Protein AF-A0A817JQM6-F1 (afdb_monomer_lite)

Foldseek 3Di:
DPPVVVVVVVVVVVVVVVVLVVVCVVCVVVLVLVSLQVVLVVLVVVPDLVCLVVNLVRNLVSCVSVVNNVRNVVSVCPNVVDPPVVVVVVVVVVVVD

Structure (mmCIF, N/CA/C/O backbone):
data_AF-A0A817JQM6-F1
#
_entry.id   AF-A0A817JQM6-F1
#
loop_
_atom_site.group_PDB
_atom_site.id
_atom_site.type_symbol
_atom_site.label_atom_id
_atom_site.label_alt_id
_atom_site.label_comp_id
_atom_site.label_asym_id
_atom_site.label_entity_id
_atom_site.label_seq_id
_atom_site.pdbx_PDB_ins_code
_atom_site.Cartn_x
_atom_site.Cartn_y
_atom_site.Cartn_z
_atom_site.occupancy
_atom_site.B_iso_or_equiv
_atom_site.auth_seq_id
_atom_site.auth_comp_id
_atom_site.auth_asym_id
_atom_site.auth_atom_id
_atom_site.pdbx_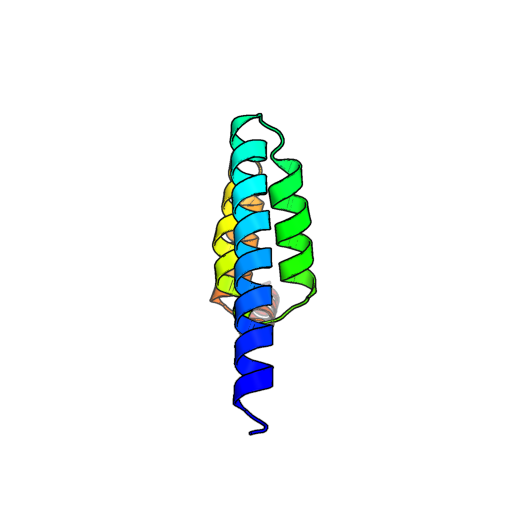PDB_model_num
ATOM 1 N N . MET A 1 1 ? 32.079 -12.790 -11.212 1.00 49.81 1 MET A N 1
ATOM 2 C CA . MET A 1 1 ? 31.232 -12.474 -12.386 1.00 49.81 1 MET A CA 1
ATOM 3 C C . MET A 1 1 ? 29.764 -12.896 -12.228 1.00 49.81 1 MET A C 1
ATOM 5 O O . MET A 1 1 ? 28.960 -12.431 -13.014 1.00 49.81 1 MET A O 1
ATOM 9 N N . SER A 1 2 ? 29.366 -13.686 -11.214 1.00 55.44 2 SER A N 1
ATOM 10 C CA . SER A 1 2 ? 27.965 -14.132 -11.039 1.00 55.44 2 SER A CA 1
ATOM 11 C C . SER A 1 2 ? 27.051 -13.188 -10.233 1.00 55.44 2 SER A C 1
ATOM 13 O O . SER A 1 2 ? 25.859 -13.148 -10.499 1.00 55.44 2 SER A O 1
ATOM 15 N N . LYS A 1 3 ? 27.579 -12.405 -9.280 1.00 53.88 3 LYS A N 1
ATOM 16 C CA . LYS A 1 3 ? 26.774 -11.524 -8.398 1.00 53.88 3 LYS A CA 1
ATOM 17 C C . LYS A 1 3 ? 26.297 -10.221 -9.061 1.00 53.88 3 LYS A C 1
ATOM 1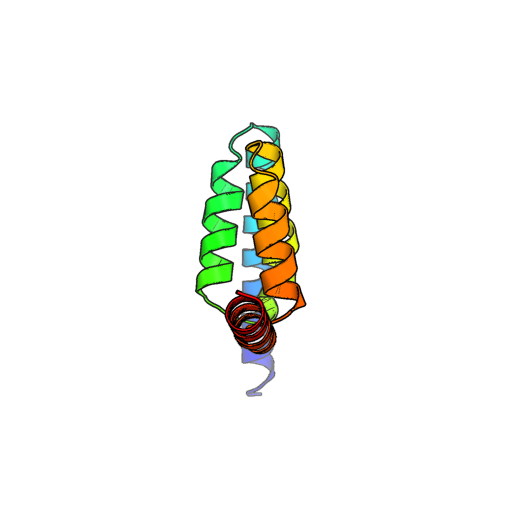9 O O . LYS A 1 3 ? 25.179 -9.775 -8.837 1.00 53.88 3 LYS A O 1
ATOM 24 N N . VAL A 1 4 ? 27.134 -9.669 -9.941 1.00 57.72 4 VAL A N 1
ATOM 25 C CA . VAL A 1 4 ? 26.900 -8.383 -10.624 1.00 57.72 4 VAL A CA 1
ATOM 26 C C . VAL A 1 4 ? 25.671 -8.443 -11.541 1.00 57.72 4 VAL A C 1
ATOM 28 O O . VAL A 1 4 ? 24.935 -7.470 -11.653 1.00 57.72 4 VAL A O 1
ATOM 31 N N . SER A 1 5 ? 25.396 -9.604 -12.149 1.00 62.94 5 SER A N 1
ATOM 32 C CA . SER A 1 5 ? 24.232 -9.768 -13.028 1.00 62.94 5 SER A CA 1
ATOM 33 C C . SER A 1 5 ? 22.910 -9.819 -12.258 1.00 62.94 5 SER A C 1
ATOM 35 O O . SER A 1 5 ? 21.909 -9.330 -12.765 1.00 62.94 5 SER A O 1
ATOM 37 N N . SER A 1 6 ? 22.878 -10.392 -11.048 1.00 69.56 6 SER A N 1
ATOM 38 C CA . SER A 1 6 ? 21.642 -10.470 -10.254 1.00 69.56 6 SER A CA 1
ATOM 39 C C . SER A 1 6 ? 21.282 -9.140 -9.595 1.00 69.56 6 SER A C 1
ATOM 41 O O . SER A 1 6 ? 20.105 -8.818 -9.468 1.00 69.56 6 SER A O 1
ATOM 43 N N . GLU A 1 7 ? 22.288 -8.360 -9.193 1.00 74.88 7 GLU A N 1
ATOM 44 C CA . GLU A 1 7 ? 22.089 -7.031 -8.602 1.00 74.88 7 GLU A CA 1
ATOM 45 C C . GLU A 1 7 ? 21.563 -6.034 -9.644 1.00 74.88 7 GLU A C 1
ATOM 47 O O . GLU A 1 7 ? 20.599 -5.325 -9.367 1.00 74.88 7 GLU A O 1
ATOM 52 N N . ALA A 1 8 ? 22.099 -6.061 -10.870 1.00 77.25 8 ALA A N 1
ATOM 53 C CA . ALA A 1 8 ? 21.609 -5.225 -11.968 1.00 77.25 8 ALA A CA 1
ATOM 54 C C . ALA A 1 8 ? 20.144 -5.526 -12.341 1.00 77.25 8 ALA A C 1
ATOM 56 O O . ALA A 1 8 ? 19.359 -4.603 -12.545 1.00 77.25 8 ALA A O 1
ATOM 57 N N . ILE A 1 9 ? 19.752 -6.808 -12.372 1.00 80.62 9 ILE A N 1
ATOM 58 C CA . ILE A 1 9 ? 18.356 -7.216 -12.621 1.00 80.62 9 ILE A CA 1
ATOM 59 C C . ILE A 1 9 ? 17.439 -6.717 -11.498 1.00 80.62 9 ILE A C 1
ATOM 61 O O . ILE A 1 9 ? 16.358 -6.200 -11.769 1.00 80.62 9 ILE A O 1
ATOM 65 N N . SER A 1 10 ? 17.873 -6.833 -10.238 1.00 83.06 10 SER A N 1
ATOM 66 C CA . SER A 1 10 ? 17.092 -6.349 -9.096 1.00 83.06 10 SER A CA 1
ATOM 67 C C . SER A 1 10 ? 16.899 -4.835 -9.120 1.00 83.06 10 SER A C 1
ATOM 69 O O . SER A 1 10 ? 15.850 -4.364 -8.693 1.00 83.06 10 SER A O 1
ATOM 71 N N . GLN A 1 11 ? 17.897 -4.083 -9.584 1.00 88.69 11 GLN A N 1
ATOM 72 C CA . GLN A 1 11 ? 17.807 -2.630 -9.672 1.00 88.69 11 GLN A CA 1
ATOM 73 C C . GLN A 1 11 ? 16.858 -2.195 -10.790 1.00 88.69 11 GLN A C 1
ATOM 75 O O . GLN A 1 11 ? 15.967 -1.396 -10.538 1.00 88.69 11 GLN A O 1
ATOM 80 N N . SER A 1 12 ? 16.967 -2.810 -11.973 1.00 92.56 12 SER A N 1
ATOM 81 C CA . SER A 1 12 ? 16.023 -2.574 -13.073 1.00 92.56 12 SER A CA 1
ATOM 82 C C . SER A 1 12 ? 14.575 -2.856 -12.658 1.00 92.56 12 SER A C 1
ATOM 84 O O . SER A 1 12 ? 13.679 -2.089 -12.991 1.00 92.56 12 SER A O 1
ATOM 86 N N . ALA A 1 13 ? 14.337 -3.929 -11.897 1.00 91.81 13 ALA A N 1
ATOM 87 C CA . ALA A 1 13 ? 13.001 -4.263 -11.406 1.00 91.81 13 ALA A CA 1
ATOM 88 C C . ALA A 1 13 ? 12.470 -3.256 -10.365 1.00 91.81 13 ALA A C 1
ATOM 90 O O . ALA A 1 13 ? 11.273 -2.973 -10.342 1.00 91.81 13 ALA A O 1
ATOM 91 N N . GLU A 1 14 ? 13.332 -2.705 -9.504 1.00 92.31 14 GLU A N 1
ATOM 92 C CA . GLU A 1 14 ? 12.929 -1.651 -8.561 1.00 92.31 14 GLU A CA 1
ATOM 93 C C . GLU A 1 14 ? 12.620 -0.339 -9.296 1.00 92.31 14 GLU A C 1
ATOM 95 O O . GLU A 1 14 ? 11.661 0.344 -8.939 1.00 92.31 14 GLU A O 1
ATOM 100 N N . ASP A 1 15 ? 13.373 -0.017 -10.351 1.00 95.81 15 ASP A N 1
ATOM 101 C CA . ASP A 1 15 ? 13.114 1.151 -11.197 1.00 95.81 15 ASP A CA 1
ATOM 102 C C . ASP A 1 15 ? 11.754 1.026 -11.910 1.00 95.81 15 ASP A C 1
ATOM 104 O O . ASP A 1 15 ? 10.961 1.971 -11.911 1.00 95.81 15 ASP A O 1
ATOM 108 N N . GLU A 1 16 ? 11.432 -0.157 -12.447 1.00 96.56 16 GLU A N 1
ATOM 109 C CA . GLU A 1 16 ? 10.114 -0.455 -13.028 1.00 96.56 16 GLU A CA 1
ATOM 110 C C . GLU A 1 16 ? 8.989 -0.343 -11.990 1.00 96.56 16 GLU A C 1
ATOM 112 O O . GLU A 1 16 ? 7.961 0.290 -12.245 1.00 96.56 16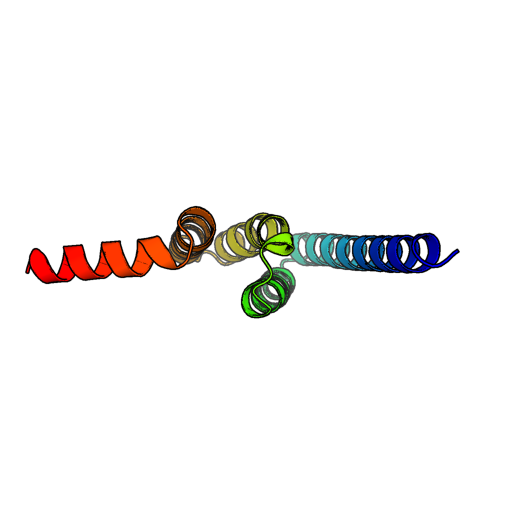 GLU A O 1
ATOM 117 N N . LEU A 1 17 ? 9.188 -0.900 -10.792 1.00 95.50 17 LEU A N 1
ATOM 118 C CA . LEU A 1 17 ? 8.231 -0.786 -9.691 1.00 95.50 17 LEU A CA 1
ATOM 119 C C . LEU A 1 17 ? 7.988 0.681 -9.315 1.00 95.50 17 LEU A C 1
ATOM 121 O O . LEU A 1 17 ? 6.844 1.100 -9.123 1.00 95.50 17 LEU A O 1
ATOM 125 N N . GLN A 1 18 ? 9.052 1.475 -9.224 1.00 96.38 18 GLN A N 1
ATOM 126 C CA . GLN A 1 18 ? 8.957 2.887 -8.887 1.00 96.38 18 GLN A CA 1
ATOM 127 C C . GLN A 1 18 ? 8.259 3.689 -9.991 1.00 96.38 18 GLN A C 1
ATOM 129 O O . GLN A 1 18 ? 7.485 4.595 -9.678 1.00 96.38 18 GLN A O 1
ATOM 134 N N . HIS A 1 19 ? 8.470 3.333 -11.261 1.00 98.00 19 HIS A N 1
ATOM 135 C CA . HIS A 1 19 ? 7.749 3.919 -12.387 1.00 98.00 19 HIS A CA 1
ATOM 136 C C . HIS A 1 19 ? 6.238 3.662 -12.285 1.00 98.00 19 HIS A C 1
ATOM 138 O O . HIS A 1 19 ? 5.454 4.605 -12.388 1.00 98.00 19 HIS A O 1
ATOM 144 N N . VAL A 1 20 ? 5.820 2.424 -11.996 1.00 98.12 20 VAL A N 1
ATOM 145 C CA . VAL A 1 20 ? 4.397 2.091 -11.783 1.00 98.12 20 VAL A CA 1
ATOM 146 C C . VAL A 1 20 ? 3.805 2.892 -10.620 1.00 98.12 20 VAL A C 1
ATOM 148 O O . VAL A 1 20 ? 2.717 3.448 -10.740 1.00 98.12 20 VAL A O 1
ATOM 151 N N . ILE A 1 21 ? 4.533 3.028 -9.507 1.00 97.81 21 ILE A N 1
ATOM 152 C CA . ILE A 1 21 ? 4.084 3.843 -8.365 1.00 97.81 21 ILE A CA 1
ATOM 153 C C . ILE A 1 21 ? 3.891 5.313 -8.760 1.00 97.81 21 ILE A C 1
ATOM 155 O O . ILE A 1 21 ? 2.952 5.945 -8.277 1.00 97.81 21 ILE A O 1
ATOM 159 N N . THR A 1 22 ? 4.747 5.858 -9.626 1.00 98.25 22 THR A N 1
ATOM 160 C CA . THR A 1 22 ? 4.586 7.219 -10.156 1.00 98.25 22 THR A CA 1
ATOM 161 C C . THR A 1 22 ? 3.334 7.340 -11.026 1.00 98.25 22 THR A C 1
ATOM 163 O O . THR A 1 22 ? 2.573 8.285 -10.833 1.00 98.25 22 THR A O 1
ATOM 166 N N . CYS A 1 23 ? 3.065 6.378 -11.917 1.00 98.56 23 CYS A N 1
ATOM 167 C CA . CYS A 1 23 ? 1.825 6.346 -12.705 1.00 98.56 23 CYS A CA 1
ATOM 168 C C . CYS A 1 23 ? 0.576 6.344 -11.813 1.00 98.56 23 CYS A C 1
ATOM 170 O O . CYS A 1 23 ? -0.335 7.135 -12.034 1.00 98.56 23 CYS A O 1
ATOM 172 N N . ILE A 1 24 ? 0.595 5.561 -10.732 1.00 98.56 24 ILE A N 1
ATOM 173 C CA . ILE A 1 24 ? -0.486 5.535 -9.739 1.00 98.56 24 ILE A CA 1
ATOM 174 C C . ILE A 1 24 ? -0.708 6.909 -9.089 1.00 98.56 24 ILE A C 1
ATOM 176 O O . ILE A 1 24 ? -1.839 7.244 -8.745 1.00 98.56 24 ILE A O 1
ATOM 180 N N . GLN A 1 25 ? 0.339 7.718 -8.887 1.00 98.19 25 GLN A N 1
ATOM 181 C CA . GLN A 1 25 ? 0.141 9.075 -8.363 1.00 98.19 25 GLN A CA 1
ATOM 182 C C . GLN A 1 25 ? -0.572 9.976 -9.372 1.00 98.19 25 GLN A C 1
ATOM 184 O O . GLN A 1 25 ? -1.463 10.713 -8.965 1.00 98.19 25 GLN A O 1
ATOM 189 N N . PHE A 1 26 ? -0.259 9.864 -10.668 1.00 98.50 26 PHE A N 1
ATOM 190 C CA . PHE A 1 26 ? -1.020 10.574 -11.702 1.00 98.50 26 PHE A CA 1
ATOM 191 C C . PHE A 1 26 ? -2.491 10.142 -11.711 1.00 98.50 26 PHE A C 1
ATOM 193 O O . PHE A 1 26 ? -3.372 10.996 -11.709 1.00 98.50 26 PHE A O 1
ATOM 200 N N . ALA A 1 27 ? -2.766 8.840 -11.605 1.00 98.56 27 ALA A N 1
ATOM 201 C CA . ALA A 1 27 ? -4.134 8.337 -11.492 1.00 98.56 27 ALA A CA 1
ATOM 202 C C . ALA A 1 27 ? -4.853 8.866 -10.239 1.00 98.56 27 ALA A C 1
ATOM 204 O O . ALA A 1 27 ? -6.018 9.254 -10.301 1.00 98.56 27 ALA A O 1
ATOM 205 N N . ASN A 1 28 ? -4.159 8.960 -9.098 1.00 98.19 28 ASN A N 1
ATOM 206 C CA . ASN A 1 28 ? -4.723 9.572 -7.895 1.00 98.19 28 ASN A CA 1
ATOM 207 C C . ASN A 1 28 ? -5.086 11.050 -8.116 1.00 98.19 28 ASN A C 1
ATOM 209 O O . ASN A 1 28 ? -6.154 11.475 -7.673 1.00 98.19 28 ASN A O 1
ATOM 213 N N . ASP A 1 29 ? -4.240 11.824 -8.798 1.00 98.25 29 ASP A N 1
ATOM 214 C CA . ASP A 1 29 ? -4.529 13.227 -9.124 1.00 98.25 29 ASP A CA 1
ATOM 215 C C . ASP A 1 29 ? -5.750 13.357 -10.061 1.00 98.25 29 ASP A C 1
ATOM 217 O O . ASP A 1 29 ? -6.536 14.299 -9.933 1.00 98.25 29 ASP A O 1
ATOM 221 N N . GLU A 1 30 ? -5.977 12.369 -10.932 1.00 98.50 30 GLU A N 1
ATOM 222 C CA . GLU A 1 30 ? -7.140 12.259 -11.831 1.00 98.50 30 GLU A CA 1
ATOM 223 C C . GLU A 1 30 ? -8.366 11.576 -11.191 1.00 98.50 30 GLU A C 1
ATOM 225 O O . GLU A 1 30 ? -9.377 11.341 -11.848 1.00 98.50 30 GLU A O 1
ATOM 230 N N . CYS A 1 31 ? -8.325 11.335 -9.878 1.00 98.06 31 CYS A N 1
ATOM 231 C CA . CYS A 1 31 ? -9.380 10.683 -9.094 1.00 98.06 31 CYS A CA 1
ATOM 232 C C . CYS A 1 31 ? -9.628 9.190 -9.397 1.00 98.06 31 CYS A C 1
ATOM 234 O O . CYS A 1 31 ? -10.570 8.605 -8.852 1.00 98.06 31 CYS A O 1
ATOM 236 N N . ASP A 1 32 ? -8.742 8.538 -10.147 1.00 98.38 32 ASP A N 1
ATOM 237 C CA . ASP A 1 32 ? -8.744 7.097 -10.417 1.00 98.38 32 ASP A CA 1
ATOM 238 C C . ASP A 1 32 ? -8.056 6.305 -9.288 1.00 98.38 32 ASP A C 1
ATOM 240 O O . ASP A 1 32 ? -7.128 5.518 -9.467 1.00 98.38 32 ASP A O 1
ATOM 244 N N . TYR A 1 33 ? -8.565 6.465 -8.062 1.00 98.31 33 TYR A N 1
ATOM 245 C CA . TYR A 1 33 ? -7.988 5.873 -6.841 1.00 98.31 33 TYR A CA 1
ATOM 246 C C . TYR A 1 33 ? -7.956 4.335 -6.830 1.00 98.31 33 TYR A C 1
ATOM 248 O O . TYR A 1 33 ? -7.295 3.719 -5.987 1.00 98.31 33 TYR A O 1
ATOM 256 N N . GLY A 1 34 ? -8.724 3.707 -7.725 1.00 98.00 34 GLY A N 1
ATOM 257 C CA . GLY A 1 34 ? -8.793 2.257 -7.871 1.00 98.00 34 GLY A CA 1
ATOM 258 C C . GLY A 1 34 ? -7.460 1.638 -8.284 1.00 98.00 34 GLY A C 1
ATOM 259 O O . GLY A 1 34 ? -7.150 0.544 -7.818 1.00 98.00 34 GLY A O 1
ATOM 260 N N . GLU A 1 35 ? -6.644 2.351 -9.065 1.00 98.31 35 GLU A N 1
ATOM 261 C CA . GLU A 1 35 ? -5.364 1.832 -9.559 1.00 98.31 35 GLU A CA 1
ATOM 262 C C . GLU A 1 35 ? -4.383 1.573 -8.406 1.00 98.31 35 GLU A C 1
ATOM 264 O O . GLU A 1 35 ? -3.833 0.478 -8.261 1.00 98.31 35 GLU A O 1
ATOM 269 N N . GLY A 1 36 ? -4.240 2.547 -7.498 1.00 98.25 36 GLY A N 1
ATOM 270 C CA . GLY A 1 36 ? -3.411 2.395 -6.302 1.00 98.25 36 GLY A CA 1
ATOM 271 C C . GLY A 1 36 ? -3.933 1.334 -5.330 1.00 98.25 36 GLY A C 1
ATOM 272 O O . GLY A 1 36 ? -3.135 0.663 -4.667 1.00 98.25 36 GLY A O 1
ATOM 273 N N . LEU A 1 37 ? -5.257 1.148 -5.262 1.00 98.50 37 LEU A N 1
ATOM 274 C CA . LEU A 1 37 ? -5.875 0.092 -4.460 1.00 98.50 37 LEU A CA 1
ATOM 275 C C . LEU A 1 37 ? -5.546 -1.299 -5.017 1.00 98.50 37 LEU A C 1
ATOM 277 O O . LEU A 1 37 ? -5.082 -2.155 -4.265 1.00 98.50 37 LEU A O 1
ATOM 281 N N . GLU A 1 38 ? -5.782 -1.531 -6.309 1.00 98.50 38 GLU A N 1
ATOM 282 C CA . GLU A 1 38 ? -5.545 -2.825 -6.955 1.00 98.50 38 GLU A CA 1
ATOM 283 C C . GLU A 1 38 ? -4.067 -3.209 -6.889 1.00 98.50 38 GLU A C 1
ATOM 285 O O . GLU A 1 38 ? -3.722 -4.293 -6.411 1.00 98.50 38 GLU A O 1
ATOM 290 N N . PHE A 1 39 ? -3.179 -2.299 -7.290 1.00 98.25 39 PHE A N 1
ATOM 291 C CA . PHE A 1 39 ? -1.748 -2.569 -7.269 1.00 98.25 39 PHE A CA 1
ATOM 292 C C . PHE A 1 39 ? -1.238 -2.824 -5.846 1.00 98.25 39 PHE A C 1
ATOM 294 O O . PHE A 1 39 ? -0.512 -3.790 -5.605 1.00 98.25 39 PHE A O 1
ATOM 301 N N . GLY A 1 40 ? 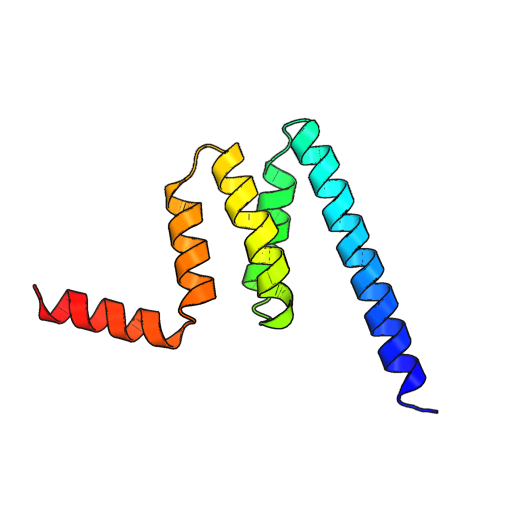-1.677 -2.018 -4.872 1.00 98.06 40 GLY A N 1
ATOM 302 C CA . GLY A 1 40 ? -1.346 -2.224 -3.464 1.00 98.06 40 GLY A CA 1
ATOM 303 C C . GLY A 1 40 ? -1.808 -3.587 -2.932 1.00 98.06 40 GLY A C 1
ATOM 304 O O . GLY A 1 40 ? -1.070 -4.229 -2.182 1.00 98.06 40 GLY A O 1
ATOM 305 N N . LEU A 1 41 ? -2.991 -4.061 -3.343 1.00 98.06 41 LEU A N 1
ATOM 306 C CA . LEU A 1 41 ? -3.502 -5.386 -2.981 1.00 98.06 41 LEU A CA 1
ATOM 307 C C . LEU A 1 41 ? -2.688 -6.503 -3.638 1.00 98.06 41 LEU A C 1
ATOM 309 O O . LEU A 1 41 ? -2.371 -7.480 -2.967 1.00 98.06 41 LEU A O 1
ATOM 313 N N . ASN A 1 42 ? -2.289 -6.349 -4.900 1.00 98.00 42 ASN A N 1
ATOM 314 C CA . ASN A 1 42 ? -1.436 -7.320 -5.585 1.00 98.00 42 ASN A CA 1
ATOM 315 C C . ASN A 1 42 ? -0.079 -7.478 -4.876 1.00 98.00 42 ASN A C 1
ATOM 317 O O . ASN A 1 42 ? 0.350 -8.604 -4.614 1.00 98.00 42 ASN A O 1
ATOM 321 N N . LEU A 1 43 ? 0.565 -6.371 -4.478 1.00 96.62 43 LEU A N 1
ATOM 322 C CA . LEU A 1 43 ? 1.809 -6.412 -3.693 1.00 96.62 43 LEU A CA 1
ATOM 323 C C . LEU A 1 43 ? 1.602 -7.056 -2.315 1.00 96.62 43 LEU A C 1
ATOM 325 O O . LEU A 1 43 ? 2.446 -7.826 -1.854 1.00 96.62 43 LEU A O 1
ATOM 329 N N . PHE A 1 44 ? 0.479 -6.752 -1.659 1.00 95.88 44 PHE A N 1
ATOM 330 C CA . PHE A 1 44 ? 0.125 -7.340 -0.371 1.00 95.88 44 PHE A CA 1
ATOM 331 C C . PHE A 1 44 ? -0.081 -8.858 -0.472 1.00 95.88 44 PHE A C 1
ATOM 333 O O . PHE A 1 44 ? 0.489 -9.608 0.319 1.00 95.88 44 PHE A O 1
ATOM 340 N N . LEU A 1 45 ? -0.835 -9.320 -1.47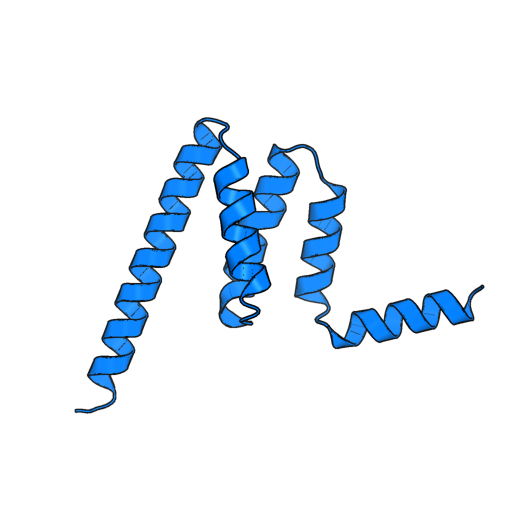3 1.00 95.31 45 LEU A N 1
ATOM 341 C CA . LEU A 1 45 ? -1.115 -10.738 -1.711 1.00 95.31 45 LEU A CA 1
ATOM 342 C C . LEU A 1 45 ? 0.132 -11.524 -2.129 1.00 95.31 45 LEU A C 1
ATOM 344 O O . LEU A 1 45 ? 0.234 -12.707 -1.808 1.00 95.31 45 LEU A O 1
ATOM 348 N N . TYR A 1 46 ? 1.104 -10.876 -2.777 1.00 95.75 46 TYR A N 1
ATOM 349 C CA . TYR A 1 46 ? 2.414 -11.478 -3.031 1.00 95.75 46 TYR A CA 1
ATOM 350 C C . TYR A 1 46 ? 3.163 -11.826 -1.728 1.00 95.75 46 TYR A C 1
ATOM 352 O O . TYR A 1 46 ? 3.951 -12.769 -1.695 1.00 95.75 46 TYR A O 1
ATOM 360 N N . GLY A 1 47 ? 2.906 -11.100 -0.632 1.00 88.88 47 GLY A N 1
ATOM 361 C CA . GLY A 1 47 ? 3.288 -11.508 0.727 1.00 88.88 47 GLY A CA 1
ATOM 362 C C . GLY A 1 47 ? 4.768 -11.346 1.090 1.00 88.88 47 GLY A C 1
ATOM 363 O O . GLY A 1 47 ? 5.214 -11.869 2.111 1.00 88.88 47 GLY A O 1
ATOM 364 N N . SER A 1 48 ? 5.550 -10.633 0.277 1.00 91.75 48 SER A N 1
ATOM 365 C CA . SER A 1 48 ? 6.962 -10.363 0.568 1.00 91.75 48 SER A CA 1
ATOM 366 C C . SER A 1 48 ? 7.121 -9.200 1.546 1.00 91.75 48 SER A C 1
ATOM 368 O O . SER A 1 48 ? 6.692 -8.078 1.268 1.00 91.75 48 SER A O 1
ATOM 370 N N . SER A 1 49 ? 7.852 -9.428 2.640 1.00 91.00 49 SER A N 1
ATOM 371 C CA . SER A 1 49 ? 8.146 -8.397 3.646 1.00 91.00 49 SER A CA 1
ATOM 372 C C . SER A 1 49 ? 8.898 -7.187 3.085 1.00 91.00 49 SER A C 1
ATOM 374 O O . SER A 1 49 ? 8.756 -6.080 3.600 1.00 91.00 49 SER A O 1
ATOM 376 N N . LYS A 1 50 ? 9.647 -7.363 1.988 1.00 91.69 50 LYS A N 1
ATOM 377 C CA . LYS A 1 50 ? 10.350 -6.267 1.299 1.00 91.69 50 LYS A CA 1
ATOM 378 C C . LYS A 1 50 ? 9.393 -5.230 0.706 1.00 91.69 50 LYS A C 1
ATOM 380 O O . LYS A 1 50 ? 9.774 -4.076 0.551 1.00 91.69 50 LYS A O 1
ATOM 385 N N . LEU A 1 51 ? 8.162 -5.632 0.389 1.00 94.38 51 LEU A N 1
ATOM 386 C CA . LEU A 1 51 ? 7.159 -4.779 -0.251 1.00 94.38 51 LEU A CA 1
ATOM 387 C C . LEU A 1 51 ? 6.234 -4.092 0.757 1.00 94.38 51 LEU A C 1
ATOM 389 O O . LEU A 1 51 ? 5.460 -3.220 0.368 1.00 94.38 51 LEU A O 1
ATOM 393 N N . HIS A 1 52 ? 6.317 -4.435 2.047 1.00 94.50 52 HIS A N 1
ATOM 394 C CA . HIS A 1 52 ? 5.448 -3.870 3.083 1.00 94.50 52 HIS A CA 1
ATOM 395 C C . HIS A 1 52 ? 5.507 -2.339 3.127 1.00 94.50 52 HIS A C 1
ATOM 397 O O . HIS A 1 52 ? 4.477 -1.698 3.301 1.00 94.50 52 HIS A O 1
ATOM 403 N N . SER A 1 53 ? 6.681 -1.740 2.902 1.00 95.00 53 SER A N 1
ATOM 404 C CA . SER A 1 53 ? 6.824 -0.281 2.832 1.00 95.00 53 SER A CA 1
ATOM 405 C C . SER A 1 53 ? 5.993 0.329 1.697 1.00 95.00 53 SER A C 1
ATOM 407 O O . SER A 1 53 ? 5.340 1.350 1.889 1.00 95.00 53 SER A O 1
ATOM 409 N N . ARG A 1 54 ? 5.958 -0.318 0.525 1.00 96.38 54 ARG A N 1
ATOM 410 C CA . ARG A 1 54 ? 5.150 0.119 -0.623 1.00 96.38 54 ARG A CA 1
ATOM 411 C C . ARG A 1 54 ? 3.661 -0.074 -0.357 1.00 96.38 54 ARG A C 1
ATOM 413 O O . ARG A 1 54 ? 2.883 0.845 -0.590 1.00 96.38 54 ARG A O 1
ATOM 420 N N . VAL A 1 55 ? 3.276 -1.217 0.212 1.00 97.12 55 VAL A N 1
ATOM 421 C CA . VAL A 1 55 ? 1.890 -1.499 0.628 1.00 97.12 55 VAL A CA 1
ATOM 422 C C . VAL A 1 55 ? 1.389 -0.447 1.628 1.00 97.12 55 VAL A C 1
ATOM 424 O O . VAL A 1 55 ? 0.278 0.058 1.473 1.00 97.12 55 VAL A O 1
ATOM 427 N N . MET A 1 56 ? 2.223 -0.056 2.597 1.00 96.00 56 MET A N 1
ATOM 428 C CA . MET A 1 56 ? 1.914 0.974 3.599 1.00 96.00 56 MET A CA 1
ATOM 429 C C . MET A 1 56 ? 1.796 2.390 3.026 1.00 96.00 56 MET A C 1
ATOM 431 O O . MET A 1 56 ? 1.123 3.230 3.618 1.00 96.00 56 MET A O 1
ATOM 435 N N . ASN A 1 57 ? 2.394 2.657 1.866 1.00 96.31 57 ASN A N 1
ATOM 436 C CA . ASN A 1 57 ? 2.209 3.927 1.168 1.00 96.31 57 ASN A CA 1
ATOM 437 C C . ASN A 1 57 ? 0.937 3.917 0.306 1.00 96.31 57 ASN A C 1
ATOM 439 O O . ASN A 1 57 ? 0.204 4.902 0.279 1.00 96.31 57 ASN A O 1
ATOM 443 N N . LEU A 1 58 ? 0.663 2.802 -0.379 1.00 98.12 58 LEU A N 1
ATOM 444 C CA . LEU A 1 58 ? -0.416 2.694 -1.364 1.00 98.12 58 LEU A CA 1
ATOM 445 C C . LEU A 1 58 ? -1.789 2.467 -0.720 1.00 98.12 58 LEU A C 1
ATOM 447 O O . LEU A 1 58 ? -2.706 3.263 -0.921 1.00 98.12 58 LEU A O 1
ATOM 451 N N . LEU A 1 59 ? -1.945 1.405 0.079 1.00 98.19 59 LEU A N 1
ATOM 452 C CA . LEU A 1 59 ? -3.263 0.981 0.563 1.00 98.19 59 LEU A CA 1
ATOM 453 C C . LEU A 1 59 ? -3.891 1.975 1.550 1.00 98.19 59 LEU A C 1
ATOM 455 O O . LEU A 1 59 ? -5.052 2.341 1.353 1.00 98.19 59 LEU A O 1
ATOM 459 N N . PRO A 1 60 ? -3.175 2.485 2.572 1.00 98.19 60 PRO A N 1
ATOM 460 C CA . PRO A 1 60 ? -3.700 3.539 3.435 1.00 98.19 60 PRO A CA 1
ATOM 461 C C . PRO A 1 60 ? -4.186 4.777 2.682 1.00 98.19 60 PRO A C 1
ATOM 463 O O . PRO A 1 60 ? -5.247 5.302 3.024 1.00 98.19 60 PRO A O 1
ATOM 466 N N . LEU A 1 61 ? -3.435 5.235 1.674 1.00 98.25 61 LEU A N 1
ATOM 467 C CA . LEU A 1 61 ? -3.797 6.396 0.864 1.00 98.25 61 LEU A CA 1
ATOM 468 C C . LEU A 1 61 ? -5.038 6.109 0.014 1.00 98.25 61 LEU A C 1
ATOM 470 O O . LEU A 1 61 ? -6.014 6.851 0.110 1.00 98.25 61 LEU A O 1
ATOM 474 N N . ALA A 1 62 ? -5.044 5.004 -0.734 1.00 98.44 62 ALA A N 1
ATOM 475 C CA . ALA A 1 62 ? -6.169 4.620 -1.582 1.00 98.44 62 ALA A CA 1
ATOM 476 C C . ALA A 1 62 ? -7.466 4.459 -0.770 1.00 98.44 62 ALA A C 1
ATOM 478 O O . ALA A 1 62 ? -8.510 5.002 -1.134 1.00 98.44 62 ALA A O 1
ATOM 479 N N . TYR A 1 63 ? -7.406 3.801 0.394 1.00 98.62 63 TYR A N 1
ATOM 480 C CA . TYR A 1 63 ? -8.562 3.685 1.285 1.00 98.62 63 TYR A CA 1
ATOM 481 C C . TYR A 1 63 ? -9.044 5.039 1.815 1.00 98.62 63 TYR A C 1
ATOM 483 O O . TYR A 1 63 ? -10.253 5.253 1.900 1.00 98.62 63 TYR A O 1
ATOM 491 N N . LYS A 1 64 ? -8.143 5.974 2.140 1.00 98.00 64 LYS A N 1
ATOM 492 C CA . LYS A 1 64 ? -8.530 7.333 2.555 1.00 98.00 64 LYS A CA 1
ATOM 493 C C . LYS A 1 64 ? -9.233 8.091 1.428 1.00 98.00 64 LYS A C 1
ATOM 495 O O . LYS A 1 64 ? -10.293 8.668 1.679 1.00 98.00 64 LYS A O 1
ATOM 500 N N . LEU A 1 65 ? -8.686 8.056 0.211 1.00 97.88 65 LEU A N 1
ATOM 501 C CA . LEU A 1 65 ? -9.262 8.711 -0.972 1.00 97.88 65 LEU A CA 1
ATOM 502 C C . LEU A 1 65 ? -10.652 8.140 -1.307 1.00 97.88 65 LEU A C 1
ATOM 504 O O . LEU A 1 65 ? -11.595 8.892 -1.537 1.00 97.88 65 LEU A O 1
ATOM 508 N N . LEU A 1 66 ? -10.825 6.823 -1.165 1.00 98.19 66 LEU A N 1
ATOM 509 C CA . LEU A 1 66 ? -12.105 6.119 -1.323 1.00 98.19 66 LEU A CA 1
ATOM 510 C C . LEU A 1 66 ? -13.065 6.252 -0.125 1.00 98.19 66 LEU A C 1
ATOM 512 O O . LEU A 1 66 ? -14.123 5.621 -0.123 1.00 98.19 66 LEU A O 1
ATOM 516 N N . ARG A 1 67 ? -12.718 7.037 0.906 1.00 97.94 67 ARG A N 1
ATOM 517 C CA . ARG A 1 67 ? -13.513 7.228 2.138 1.00 97.94 67 ARG A CA 1
ATOM 518 C C . ARG A 1 67 ? -13.766 5.936 2.938 1.00 97.94 67 ARG A C 1
ATOM 520 O O . ARG A 1 67 ? -14.799 5.784 3.582 1.00 97.94 67 ARG A O 1
ATOM 527 N N . ARG A 1 68 ? -12.798 5.016 2.949 1.00 97.62 68 ARG A N 1
ATOM 528 C CA . ARG A 1 68 ? -12.820 3.712 3.645 1.00 97.62 68 ARG A CA 1
ATOM 529 C C . ARG A 1 68 ? -11.798 3.657 4.790 1.00 97.62 68 ARG A C 1
ATOM 531 O O . ARG A 1 68 ? -10.961 2.760 4.848 1.00 97.62 68 ARG A O 1
ATOM 538 N N . SER A 1 69 ? -11.846 4.618 5.712 1.00 93.00 69 SER A N 1
ATOM 539 C CA . SER A 1 69 ? -10.824 4.804 6.762 1.00 93.00 69 SER A CA 1
ATOM 540 C C . SER A 1 69 ? -10.619 3.601 7.692 1.00 93.00 69 SER A C 1
ATOM 542 O O . SER A 1 69 ? -9.496 3.378 8.141 1.00 93.00 69 SER A O 1
ATOM 544 N N . LEU A 1 70 ? -11.654 2.790 7.943 1.00 95.56 70 LEU A N 1
ATOM 545 C CA . LEU A 1 70 ? -11.525 1.559 8.736 1.00 95.56 70 LEU A CA 1
ATOM 546 C C . LEU A 1 70 ? -10.500 0.593 8.122 1.00 95.56 70 LEU A C 1
ATOM 548 O O . LEU A 1 70 ? -9.712 -0.021 8.835 1.00 95.56 70 LEU A O 1
ATOM 552 N N . TYR A 1 71 ? -10.462 0.489 6.794 1.00 96.69 71 TYR A N 1
ATOM 553 C CA . TYR A 1 71 ? -9.529 -0.403 6.107 1.00 96.69 71 TYR A CA 1
ATOM 554 C C . TYR A 1 71 ? -8.094 0.109 6.155 1.00 96.69 71 TYR A C 1
ATOM 556 O O . TYR A 1 71 ? -7.172 -0.700 6.207 1.00 96.69 71 TYR A O 1
ATOM 564 N N . THR A 1 72 ? -7.896 1.429 6.238 1.00 96.56 72 THR A N 1
ATOM 565 C CA . THR A 1 72 ? -6.580 2.006 6.527 1.00 96.56 72 THR A CA 1
ATOM 566 C C . THR A 1 72 ? -6.048 1.534 7.880 1.00 96.56 72 THR A C 1
ATOM 568 O O . THR A 1 72 ? -4.870 1.195 7.976 1.00 96.56 72 THR A O 1
ATOM 571 N N . GLN A 1 73 ? -6.894 1.493 8.913 1.00 93.56 73 GLN A N 1
ATOM 572 C CA . GLN A 1 73 ? -6.488 1.003 10.230 1.00 93.56 73 GLN A CA 1
ATOM 573 C C . GLN A 1 73 ? -6.157 -0.492 10.175 1.00 93.56 73 GLN A C 1
ATOM 575 O O . GLN A 1 73 ? -5.047 -0.876 10.524 1.00 93.56 73 GLN A O 1
ATOM 580 N N . ILE A 1 74 ? -7.066 -1.309 9.628 1.00 93.31 74 ILE A N 1
ATOM 581 C CA . ILE A 1 74 ? -6.878 -2.765 9.529 1.00 93.31 74 ILE A CA 1
ATOM 582 C C . ILE A 1 74 ? -5.568 -3.116 8.817 1.00 93.31 74 ILE A C 1
ATOM 584 O O . ILE A 1 74 ? -4.811 -3.949 9.310 1.00 93.31 74 ILE A O 1
ATOM 588 N N . ILE A 1 75 ? -5.274 -2.489 7.671 1.00 94.56 75 ILE A N 1
ATOM 589 C CA . ILE A 1 75 ? -4.049 -2.811 6.929 1.00 94.56 75 ILE A CA 1
ATOM 590 C C . ILE A 1 75 ? -2.787 -2.332 7.658 1.00 94.56 75 ILE A C 1
ATOM 592 O O . ILE A 1 75 ? -1.779 -3.034 7.654 1.00 94.56 75 ILE A O 1
ATOM 596 N N . THR A 1 76 ? -2.849 -1.172 8.319 1.00 93.00 76 THR A N 1
ATOM 597 C CA . THR A 1 76 ? -1.723 -0.625 9.094 1.00 93.00 76 THR A CA 1
ATOM 598 C C . THR A 1 76 ? -1.377 -1.534 10.264 1.00 93.00 76 THR A C 1
ATOM 600 O O . THR A 1 76 ? -0.208 -1.875 10.453 1.00 93.00 76 THR A O 1
ATOM 603 N N . ASP A 1 77 ? -2.393 -1.974 11.004 1.00 90.56 77 ASP A N 1
ATOM 604 C CA . ASP A 1 77 ? -2.224 -2.860 12.151 1.00 90.56 77 ASP A CA 1
ATOM 605 C C . ASP A 1 77 ? -1.733 -4.239 11.686 1.00 90.56 77 ASP A C 1
ATOM 607 O O . ASP A 1 77 ? -0.789 -4.784 12.252 1.00 90.56 77 ASP A O 1
ATOM 611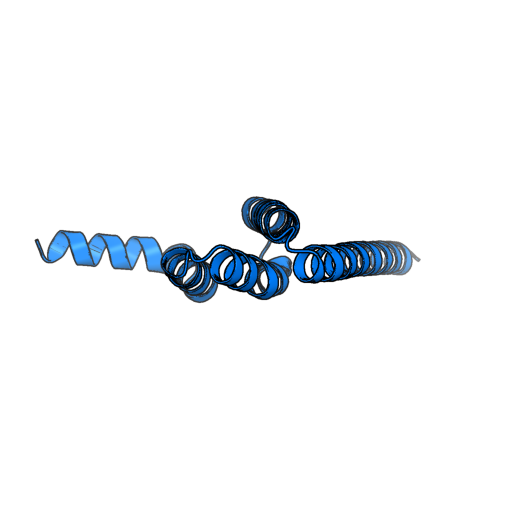 N N . HIS A 1 78 ? -2.282 -4.773 10.587 1.00 89.19 78 HIS A N 1
ATOM 612 C CA . HIS A 1 78 ? -1.864 -6.063 10.033 1.00 89.19 78 HIS A CA 1
ATOM 613 C C . HIS A 1 78 ? -0.380 -6.093 9.636 1.00 89.19 78 HIS A C 1
ATOM 615 O O . HIS A 1 78 ? 0.331 -7.050 9.948 1.00 89.19 78 HIS A O 1
ATOM 621 N N . ILE A 1 79 ? 0.102 -5.052 8.949 1.00 89.94 79 ILE A N 1
ATOM 622 C CA . ILE A 1 79 ? 1.502 -4.977 8.510 1.00 89.94 79 ILE A CA 1
ATOM 623 C C . ILE A 1 79 ? 2.445 -4.702 9.690 1.00 89.94 79 ILE A C 1
ATOM 625 O O . ILE A 1 79 ? 3.542 -5.262 9.723 1.00 89.94 79 ILE A O 1
ATOM 629 N N . SER A 1 80 ? 2.022 -3.886 10.662 1.00 87.25 80 SER A N 1
ATOM 630 C CA . SER A 1 80 ? 2.823 -3.530 11.846 1.00 87.25 80 SER A CA 1
ATOM 631 C C . SER A 1 80 ? 2.964 -4.682 12.843 1.00 87.25 80 SER A C 1
ATOM 633 O O . SER A 1 80 ? 4.047 -4.899 13.382 1.00 87.25 80 SER A O 1
ATOM 635 N N . SER A 1 81 ? 1.886 -5.428 13.082 1.00 77.81 81 SER A N 1
ATOM 636 C CA . SER A 1 81 ? 1.845 -6.493 14.089 1.00 77.81 81 SER A CA 1
ATOM 637 C C . SER A 1 81 ? 2.360 -7.837 13.566 1.00 77.81 81 SER A C 1
ATOM 639 O O . SER A 1 81 ? 2.722 -8.710 14.352 1.00 77.81 81 SER A O 1
ATOM 641 N N . GLY A 1 82 ? 2.425 -8.025 12.244 1.00 66.62 82 GLY A N 1
ATOM 642 C CA . GLY A 1 82 ? 2.756 -9.316 11.644 1.00 66.62 82 GLY A CA 1
ATOM 643 C C . GLY A 1 82 ? 1.716 -10.407 11.961 1.00 66.62 82 GLY A C 1
ATOM 644 O O . GLY A 1 82 ? 0.827 -10.256 12.796 1.00 66.62 82 GLY A O 1
ATOM 645 N N . ARG A 1 83 ? 1.804 -11.552 11.271 1.00 64.44 83 ARG A N 1
ATOM 646 C CA . ARG A 1 83 ? 0.788 -12.623 11.364 1.00 64.44 83 ARG A CA 1
ATOM 647 C C . ARG A 1 83 ? 0.681 -13.258 12.760 1.00 64.44 83 ARG A C 1
ATOM 649 O O . ARG A 1 83 ? -0.409 -13.680 13.136 1.00 64.44 83 ARG A O 1
ATOM 656 N N . SER A 1 84 ? 1.786 -13.353 13.501 1.00 59.75 84 SER A N 1
ATOM 657 C CA . SER A 1 84 ? 1.820 -14.061 14.790 1.00 59.75 84 SER A CA 1
ATOM 658 C C . SER A 1 84 ? 0.979 -13.376 15.866 1.00 59.75 84 SER A C 1
ATOM 660 O O . SER A 1 84 ? 0.251 -14.055 16.583 1.00 59.75 84 SER A O 1
ATOM 662 N N . ASN A 1 85 ? 1.000 -12.044 15.917 1.00 60.66 85 ASN A N 1
ATOM 663 C CA . ASN A 1 85 ? 0.311 -11.293 16.967 1.00 60.66 85 ASN A CA 1
ATOM 664 C C . ASN A 1 85 ? -1.213 -11.285 16.757 1.00 60.66 85 ASN A C 1
ATOM 666 O O . ASN A 1 85 ? -1.965 -11.283 17.722 1.00 60.66 85 ASN A O 1
ATOM 670 N N . LEU A 1 86 ? -1.686 -11.400 15.506 1.00 62.69 86 LEU A N 1
ATOM 671 C CA . LEU A 1 86 ? -3.122 -11.458 15.199 1.00 62.69 86 LEU A CA 1
ATOM 672 C C . LEU A 1 86 ? -3.816 -12.686 15.815 1.00 62.69 86 LEU A C 1
ATOM 674 O O . LEU A 1 86 ? -4.958 -12.599 16.256 1.00 62.69 86 LEU A O 1
ATOM 678 N N . ILE A 1 87 ? -3.142 -13.843 15.818 1.00 66.62 87 ILE A N 1
ATOM 679 C CA . ILE A 1 87 ? -3.688 -15.079 16.403 1.00 66.62 87 ILE A CA 1
ATOM 680 C C . ILE A 1 87 ? -3.751 -14.947 17.927 1.00 66.62 87 ILE A C 1
ATOM 682 O O . ILE A 1 87 ? -4.725 -15.372 18.546 1.00 66.62 87 ILE A O 1
ATOM 686 N N . GLU A 1 88 ? -2.736 -14.336 18.534 1.00 67.12 88 GLU A N 1
ATOM 687 C CA . GLU A 1 88 ? -2.717 -14.065 19.970 1.00 67.12 88 GLU A CA 1
ATOM 688 C C . GLU A 1 88 ? -3.833 -13.093 20.368 1.00 67.12 88 GLU A C 1
ATOM 690 O O . GLU A 1 88 ? -4.581 -13.389 21.299 1.00 67.12 88 GLU A O 1
ATOM 695 N N . ASP A 1 89 ? -4.033 -12.012 19.612 1.00 66.44 89 ASP A N 1
ATOM 696 C CA . ASP A 1 89 ? -5.093 -11.032 19.860 1.00 66.44 89 ASP A CA 1
ATOM 697 C C . ASP A 1 89 ? -6.497 -11.656 19.770 1.00 66.44 89 ASP A C 1
ATOM 699 O O . ASP A 1 89 ? -7.335 -11.444 20.651 1.00 66.44 89 ASP A O 1
ATOM 703 N N . LEU A 1 90 ? -6.755 -12.490 18.753 1.00 67.31 90 LEU A N 1
ATOM 704 C CA . LEU A 1 90 ? -8.030 -13.208 18.610 1.00 67.31 90 LEU A CA 1
ATOM 705 C C . LEU A 1 90 ? -8.281 -14.166 19.780 1.00 67.31 90 LEU A C 1
ATOM 707 O O . LEU A 1 90 ? -9.372 -14.166 20.354 1.00 67.31 90 LEU A O 1
ATOM 711 N N . ASN A 1 91 ? -7.258 -14.920 20.185 1.00 72.12 91 ASN A N 1
ATOM 712 C CA . ASN A 1 91 ? -7.351 -15.835 21.321 1.00 72.12 91 ASN A CA 1
ATOM 713 C C . ASN A 1 91 ? -7.662 -15.097 22.634 1.00 72.12 91 ASN A C 1
ATOM 715 O O . ASN A 1 91 ? -8.337 -15.643 23.507 1.00 72.12 91 ASN A O 1
ATOM 719 N N . GLN A 1 92 ? -7.184 -13.863 22.803 1.00 69.69 92 GLN A N 1
ATOM 720 C CA . GLN A 1 92 ? -7.482 -13.063 23.993 1.00 69.69 92 GLN A CA 1
ATOM 721 C C . GLN A 1 92 ? -8.897 -12.477 23.962 1.00 69.69 92 GLN A C 1
ATOM 723 O O . GLN A 1 92 ? -9.531 -12.379 25.011 1.00 69.69 92 GLN A O 1
ATOM 728 N N . ILE A 1 93 ? -9.429 -12.142 22.785 1.00 71.94 93 ILE A N 1
ATOM 729 C CA . ILE A 1 93 ? -10.832 -11.725 22.637 1.00 71.94 93 ILE A CA 1
ATOM 730 C C . ILE A 1 93 ? -11.782 -12.884 22.969 1.00 71.94 93 ILE A C 1
ATOM 732 O O . ILE A 1 93 ? -12.789 -12.666 23.641 1.00 71.94 93 ILE A O 1
ATOM 736 N N . GLU A 1 94 ? -11.471 -14.111 22.543 1.00 72.88 94 GLU A N 1
ATOM 737 C CA . GLU A 1 94 ? -12.291 -15.292 22.852 1.00 72.88 94 GLU A CA 1
ATOM 738 C C . GLU A 1 94 ? -12.308 -15.639 24.343 1.00 72.88 94 GLU A C 1
ATOM 740 O O . GLU A 1 94 ? -13.351 -16.027 24.857 1.00 72.88 94 GLU A O 1
ATOM 745 N N . LYS A 1 95 ? -11.194 -15.450 25.061 1.00 73.00 95 LYS A N 1
ATOM 746 C CA . LYS A 1 95 ? -11.126 -15.696 26.515 1.00 73.00 95 LYS A CA 1
ATOM 747 C C . LYS A 1 95 ? -11.872 -14.667 27.368 1.00 73.00 95 LYS A C 1
ATOM 749 O O . LYS A 1 95 ? -12.129 -14.940 28.536 1.00 73.00 95 LYS A O 1
ATOM 754 N N . ASN A 1 96 ? -12.166 -13.492 26.814 1.00 67.50 96 ASN A N 1
ATOM 755 C CA . ASN A 1 96 ? -12.843 -12.395 27.511 1.00 67.50 96 ASN A CA 1
ATOM 756 C C . ASN A 1 96 ? -14.355 -12.328 27.205 1.00 67.50 96 ASN A C 1
ATOM 758 O O . ASN A 1 96 ? -15.005 -11.351 27.584 1.00 67.50 96 ASN A O 1
ATOM 762 N N . LYS A 1 97 ? -14.901 -13.331 26.504 1.00 58.00 97 LYS A N 1
ATOM 763 C CA . LYS A 1 97 ? -16.342 -13.561 26.322 1.00 58.00 97 LYS A CA 1
ATOM 764 C C . LYS A 1 97 ? -16.845 -14.604 27.311 1.00 58.00 97 LYS A C 1
ATOM 766 O O . LYS A 1 97 ? -18.004 -14.443 27.748 1.00 58.00 97 LYS A O 1
#

Sequence (97 aa):
MSKVSSEAISQSAEDELQHVITCIQFANDECDYGEGLEFGLNLFLYGSSKLHSRVMNLLPLAYKLLRRSLYTQIITDHISSGRSNLIEDLNQIEKNK

Radius of gyration: 17.0 Å; chains: 1; bounding box: 48×29×41 Å

Secondary structure (DSSP, 8-state):
--HHHHHHHHHHHHHHHHHHHHHHHHHHHTT-THHHHHHHHHHHHHT-GGGHHHHHHHHHHHHHHTT-HHHHHHHHHHHHHHHHHHHHHHHHHHHT-

pLDDT: mean 87.9, std 13.88, range [49.81, 98.62]